Protein AF-A0A7H4PEK7-F1 (afdb_monomer)

Solvent-accessible surface area (backbone atoms only — not comparable to full-atom values): 7539 Å² total; per-residue (Å²): 140,89,70,62,79,97,56,55,98,69,51,55,69,56,51,53,52,53,52,51,50,52,52,38,33,75,71,66,41,65,56,53,75,47,80,32,45,66,90,44,42,64,65,44,40,76,73,61,31,43,80,77,48,74,58,82,64,94,60,101,54,96,68,58,33,29,38,30,40,26,78,40,73,42,69,65,64,62,73,70,41,68,66,53,60,53,50,51,53,51,51,46,61,75,72,38,95,58,48,82,78,65,47,84,83,58,53,72,66,57,59,57,55,62,58,55,63,74,72,65,82,123

Structure (mmCIF, N/CA/C/O backbone):
data_AF-A0A7H4PEK7-F1
#
_entry.id   AF-A0A7H4PEK7-F1
#
loop_
_atom_site.group_PDB
_atom_site.id
_atom_site.type_symbol
_atom_site.label_atom_id
_atom_site.label_alt_id
_atom_site.label_comp_id
_atom_site.label_asym_id
_atom_site.label_entity_id
_atom_site.label_seq_id
_atom_site.pdbx_PDB_ins_code
_atom_site.Cartn_x
_atom_site.Cartn_y
_atom_site.Cartn_z
_atom_site.occupancy
_atom_site.B_iso_or_equiv
_atom_site.auth_seq_id
_atom_site.auth_comp_id
_atom_site.auth_asym_id
_atom_site.auth_atom_id
_atom_site.pdbx_PDB_model_num
ATOM 1 N N . MET A 1 1 ? 5.168 -8.526 -3.434 1.00 84.81 1 MET A N 1
ATOM 2 C CA . MET A 1 1 ? 3.919 -9.064 -4.021 1.00 84.81 1 MET A CA 1
ATOM 3 C C . MET A 1 1 ? 4.197 -9.441 -5.466 1.00 84.81 1 MET A C 1
ATOM 5 O O . MET A 1 1 ? 4.965 -8.730 -6.099 1.00 84.81 1 MET A O 1
ATOM 9 N N . ALA A 1 2 ? 3.638 -10.543 -5.965 1.00 89.12 2 ALA A N 1
ATOM 10 C CA . ALA A 1 2 ? 3.872 -11.008 -7.330 1.00 89.12 2 ALA A CA 1
ATOM 11 C C . ALA A 1 2 ? 2.558 -11.497 -7.950 1.00 89.12 2 ALA A C 1
ATOM 13 O O . ALA A 1 2 ? 1.792 -12.197 -7.294 1.00 89.12 2 ALA A O 1
ATOM 14 N N . VAL A 1 3 ? 2.321 -11.127 -9.208 1.00 91.62 3 VAL A N 1
ATOM 15 C CA . VAL A 1 3 ? 1.201 -11.595 -10.031 1.00 91.62 3 VAL A CA 1
ATOM 16 C C . VAL A 1 3 ? 1.797 -12.162 -11.312 1.00 91.62 3 VAL A C 1
ATOM 18 O O . VAL A 1 3 ? 2.672 -11.533 -11.914 1.00 91.62 3 VAL A O 1
ATOM 21 N N . HIS A 1 4 ? 1.353 -13.354 -11.710 1.00 93.88 4 HIS A N 1
ATOM 22 C CA . HIS A 1 4 ? 1.866 -14.017 -12.905 1.00 93.88 4 HIS A CA 1
ATOM 23 C C . HIS A 1 4 ? 1.652 -13.132 -14.153 1.00 93.88 4 HIS A C 1
ATOM 25 O O . HIS A 1 4 ? 0.550 -12.599 -14.308 1.00 93.88 4 HIS A O 1
ATOM 31 N N . PRO A 1 5 ? 2.646 -12.982 -15.057 1.00 93.25 5 PRO A N 1
ATOM 32 C CA . PRO A 1 5 ? 2.574 -12.036 -16.177 1.00 93.25 5 PRO A CA 1
ATOM 33 C C . PRO A 1 5 ? 1.311 -12.151 -17.042 1.00 93.25 5 PRO A C 1
ATOM 35 O O . PRO A 1 5 ? 0.717 -11.142 -17.401 1.00 93.25 5 PRO A O 1
ATOM 38 N N . SER A 1 6 ? 0.824 -13.370 -17.306 1.00 95.94 6 SER A N 1
ATOM 39 C CA . SER A 1 6 ? -0.386 -13.595 -18.127 1.00 95.94 6 SER A CA 1
ATOM 40 C C . SER A 1 6 ? -1.706 -13.098 -17.505 1.00 95.94 6 SER A C 1
ATOM 42 O O . SER A 1 6 ? -2.761 -13.124 -18.151 1.00 95.94 6 SER A O 1
ATOM 44 N N . VAL A 1 7 ? -1.682 -12.681 -16.238 1.00 92.31 7 VAL A N 1
ATOM 45 C CA . VAL A 1 7 ? -2.857 -12.213 -15.487 1.00 92.31 7 VAL A CA 1
ATOM 46 C C . VAL A 1 7 ? -2.615 -10.880 -14.768 1.00 92.31 7 VAL A C 1
ATOM 48 O O . VAL A 1 7 ? -3.383 -10.513 -13.878 1.00 92.31 7 VAL A O 1
ATOM 51 N N . GLN A 1 8 ? -1.576 -10.138 -15.158 1.00 92.38 8 GLN A N 1
ATOM 52 C CA . GLN A 1 8 ? -1.378 -8.751 -14.730 1.00 92.38 8 GLN A CA 1
ATOM 53 C C . GLN A 1 8 ? -2.463 -7.832 -15.312 1.00 92.38 8 GLN A C 1
ATOM 55 O O . GLN A 1 8 ? -3.198 -8.223 -16.217 1.00 92.38 8 GLN A O 1
ATOM 60 N N . ASP A 1 9 ? -2.636 -6.655 -14.707 1.00 91.06 9 ASP A N 1
ATOM 61 C CA . ASP A 1 9 ? -3.644 -5.641 -15.073 1.00 91.06 9 ASP A CA 1
ATOM 62 C C . ASP A 1 9 ? -5.113 -6.096 -15.029 1.00 91.06 9 ASP A C 1
ATOM 64 O O . ASP A 1 9 ? -6.023 -5.361 -15.401 1.00 91.06 9 ASP A O 1
ATOM 68 N N . LYS A 1 10 ? -5.378 -7.279 -14.464 1.00 94.19 10 LYS A N 1
ATOM 69 C CA . LYS A 1 10 ? -6.729 -7.809 -14.201 1.00 94.19 10 LYS A CA 1
ATOM 70 C C . LYS A 1 10 ? -7.232 -7.511 -12.783 1.00 94.19 10 LYS A C 1
ATOM 72 O O . LYS A 1 10 ? -8.173 -8.138 -12.312 1.00 94.19 10 LYS A O 1
ATOM 77 N N . GLY A 1 11 ? -6.564 -6.609 -12.062 1.00 93.75 11 GLY A N 1
ATOM 78 C CA . GLY A 1 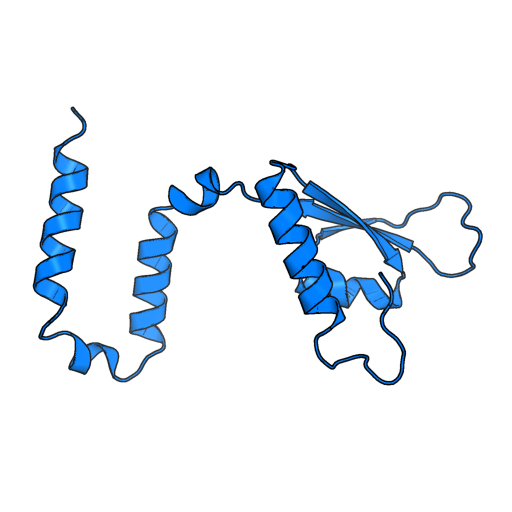11 ? -6.937 -6.207 -10.700 1.00 93.75 11 GLY A CA 1
ATOM 79 C C . GLY A 1 11 ? -6.525 -7.170 -9.578 1.00 93.75 11 GLY A C 1
ATOM 80 O O . GLY A 1 11 ? -6.751 -6.860 -8.412 1.00 93.75 11 GLY A O 1
ATOM 81 N N . LEU A 1 12 ? -5.868 -8.298 -9.879 1.00 95.31 12 LEU A N 1
ATOM 82 C CA . LEU A 1 12 ? -5.457 -9.282 -8.863 1.00 95.31 12 LEU A CA 1
ATOM 83 C C . LEU A 1 12 ? -4.513 -8.693 -7.804 1.00 95.31 12 LEU A C 1
ATOM 85 O O . LEU A 1 12 ? -4.689 -8.946 -6.616 1.00 95.31 12 LEU A O 1
ATOM 89 N N . GLY A 1 13 ? -3.546 -7.867 -8.217 1.00 94.94 13 GLY A N 1
ATOM 90 C CA . GLY A 1 13 ? -2.640 -7.192 -7.282 1.00 94.94 13 GLY A CA 1
ATOM 91 C C . GLY A 1 13 ? -3.380 -6.228 -6.351 1.00 94.94 13 GLY A C 1
ATOM 92 O O . GLY A 1 13 ? -3.103 -6.189 -5.154 1.00 94.94 13 GLY A O 1
ATOM 93 N N . THR A 1 14 ? -4.359 -5.493 -6.884 1.00 96.31 14 THR A N 1
ATOM 94 C CA . THR A 1 14 ? -5.228 -4.606 -6.101 1.00 96.31 14 THR A CA 1
ATOM 95 C C . THR A 1 14 ? -6.046 -5.399 -5.092 1.00 96.31 14 THR A C 1
ATOM 97 O O . THR A 1 14 ? -6.047 -5.053 -3.913 1.00 96.31 14 THR A O 1
ATOM 100 N N . LEU A 1 15 ? -6.679 -6.494 -5.527 1.00 96.00 15 LEU A N 1
ATOM 101 C CA . LEU A 1 15 ? -7.453 -7.367 -4.650 1.00 96.00 15 LEU A CA 1
ATOM 102 C C . LEU A 1 15 ? -6.588 -7.891 -3.500 1.00 96.00 15 LEU A C 1
ATOM 104 O O . LEU A 1 15 ? -6.965 -7.742 -2.344 1.00 96.00 15 LEU A O 1
ATOM 108 N N . MET A 1 16 ? -5.398 -8.419 -3.800 1.00 95.62 16 MET A N 1
ATOM 109 C CA . MET A 1 16 ? -4.465 -8.901 -2.778 1.00 95.62 16 MET A CA 1
ATOM 110 C C . MET A 1 16 ? -4.094 -7.808 -1.770 1.00 95.62 16 MET A C 1
ATOM 112 O O . MET A 1 16 ? -4.158 -8.041 -0.564 1.00 95.62 16 MET A O 1
ATOM 116 N N . ALA A 1 17 ? -3.726 -6.616 -2.243 1.00 95.25 17 ALA A N 1
ATOM 117 C CA . ALA A 1 17 ? -3.349 -5.513 -1.366 1.00 95.25 17 ALA A CA 1
ATOM 118 C C . ALA A 1 17 ? -4.517 -5.053 -0.477 1.00 95.25 17 ALA A C 1
ATOM 120 O O . ALA A 1 17 ? -4.323 -4.850 0.719 1.00 95.25 17 ALA A O 1
ATOM 121 N N . MET A 1 18 ? -5.731 -4.958 -1.029 1.00 95.12 18 MET A N 1
ATOM 122 C CA . MET A 1 18 ? -6.941 -4.615 -0.273 1.00 95.12 18 MET A CA 1
ATOM 123 C C . MET A 1 18 ? -7.297 -5.684 0.765 1.00 95.12 18 MET A C 1
ATOM 125 O O . MET A 1 18 ? -7.683 -5.354 1.886 1.00 95.12 18 MET A O 1
ATOM 129 N N . THR A 1 19 ? -7.154 -6.967 0.423 1.00 94.62 19 THR A N 1
ATOM 130 C CA . THR A 1 19 ? -7.391 -8.067 1.365 1.00 94.62 19 THR A CA 1
ATOM 131 C C . THR A 1 19 ? -6.396 -8.018 2.520 1.00 94.62 19 THR A C 1
ATOM 133 O O . THR A 1 19 ? -6.811 -8.080 3.675 1.00 94.62 19 THR A O 1
ATOM 136 N N . LEU A 1 20 ? -5.104 -7.839 2.233 1.00 95.12 20 LEU A N 1
ATOM 137 C CA . LEU A 1 20 ? -4.074 -7.710 3.268 1.00 95.12 20 LEU A CA 1
ATOM 138 C C . LEU A 1 20 ? -4.304 -6.482 4.152 1.00 95.12 20 LEU A C 1
ATOM 140 O O . LEU A 1 20 ? -4.146 -6.559 5.365 1.00 95.12 20 LEU A O 1
ATOM 144 N N . GLU A 1 21 ? -4.734 -5.365 3.569 1.00 94.88 21 GLU A N 1
ATOM 145 C CA . GLU A 1 21 ? -5.105 -4.170 4.325 1.00 94.88 21 GLU A CA 1
ATOM 146 C C . GLU A 1 21 ? -6.298 -4.418 5.260 1.00 94.88 21 GLU A C 1
ATOM 148 O O . GLU A 1 21 ? -6.312 -3.939 6.393 1.00 94.88 21 GLU A O 1
ATOM 153 N N . SER A 1 22 ? -7.302 -5.173 4.801 1.00 93.00 22 SER A N 1
ATOM 154 C CA . SER A 1 22 ? -8.449 -5.566 5.626 1.00 93.00 22 SER A CA 1
ATOM 155 C C . SER A 1 22 ? -8.020 -6.389 6.838 1.00 93.00 22 SER A C 1
ATOM 157 O O . SER A 1 22 ? -8.447 -6.091 7.953 1.00 93.00 22 SER A O 1
ATOM 159 N N . VAL A 1 23 ? -7.128 -7.363 6.637 1.00 94.62 23 VAL A N 1
ATOM 160 C CA . VAL A 1 23 ? -6.565 -8.170 7.729 1.00 94.62 23 VAL A CA 1
ATOM 161 C C . VAL A 1 23 ? -5.749 -7.296 8.682 1.00 94.62 23 VAL A C 1
ATOM 163 O O . VAL A 1 23 ? -6.009 -7.307 9.879 1.00 94.62 23 VAL A O 1
ATOM 166 N N . ALA A 1 24 ? -4.852 -6.450 8.165 1.00 94.50 24 ALA A N 1
ATOM 167 C CA . ALA A 1 24 ? -4.049 -5.543 8.988 1.00 94.50 24 ALA A CA 1
ATOM 168 C C . ALA A 1 24 ? -4.918 -4.630 9.873 1.00 94.50 24 ALA A C 1
ATOM 170 O O . ALA A 1 24 ? -4.591 -4.378 11.032 1.00 94.50 24 ALA A O 1
ATOM 171 N N . ARG A 1 25 ? -6.060 -4.165 9.350 1.00 93.94 25 ARG A N 1
ATOM 172 C CA . ARG A 1 25 ? -7.034 -3.381 10.119 1.00 93.94 25 ARG A CA 1
ATOM 173 C C . ARG A 1 25 ? -7.687 -4.190 11.235 1.00 93.94 25 ARG A C 1
ATOM 175 O O . ARG A 1 25 ? -7.839 -3.666 12.333 1.00 93.94 25 ARG A O 1
ATOM 182 N N . GLN A 1 26 ? -8.072 -5.437 10.965 1.00 90.69 26 GLN A N 1
ATOM 183 C CA . GLN A 1 26 ? -8.658 -6.332 11.972 1.00 90.69 26 GLN A CA 1
ATOM 184 C C . GLN A 1 26 ? -7.658 -6.662 13.085 1.00 90.69 26 GLN A C 1
ATOM 186 O O . GLN A 1 26 ? -8.041 -6.752 14.246 1.00 90.69 26 GLN A O 1
ATOM 191 N N . GLU A 1 27 ? -6.375 -6.764 12.744 1.00 93.06 27 GLU A N 1
ATOM 192 C CA . GLU A 1 27 ? -5.284 -6.980 13.697 1.00 93.06 27 GLU A CA 1
ATOM 193 C C . GLU A 1 27 ? -4.858 -5.703 14.449 1.00 93.06 27 GLU A C 1
ATOM 195 O O . GLU A 1 27 ? -3.954 -5.745 15.282 1.00 93.06 27 GLU A O 1
ATOM 200 N N . GLY A 1 28 ? -5.484 -4.551 14.180 1.00 91.88 28 GLY A N 1
ATOM 201 C CA . GLY A 1 28 ? -5.160 -3.288 14.853 1.00 91.88 28 GLY A CA 1
ATOM 202 C C . GLY A 1 28 ? -3.783 -2.721 14.486 1.00 91.88 28 GLY A C 1
ATOM 203 O O . GLY A 1 28 ? -3.201 -1.935 15.240 1.00 91.88 28 GLY A O 1
ATOM 204 N N . VAL A 1 29 ? -3.235 -3.110 13.333 1.00 95.19 29 VAL A N 1
ATOM 205 C CA . VAL A 1 29 ? -1.953 -2.605 12.834 1.00 95.19 29 VAL A CA 1
ATOM 206 C C . VAL A 1 29 ? -2.081 -1.122 12.489 1.00 95.19 29 VAL A C 1
ATOM 208 O O . VAL A 1 29 ? -3.040 -0.699 11.855 1.00 95.19 29 VAL A O 1
ATOM 211 N N . LYS A 1 30 ? -1.079 -0.314 12.856 1.00 94.69 30 LYS A N 1
ATOM 212 C CA . LYS A 1 30 ? -1.090 1.146 12.622 1.00 94.69 30 LYS A CA 1
ATOM 213 C C . LYS A 1 30 ? -0.702 1.548 11.195 1.00 94.69 30 LYS A C 1
ATOM 215 O O . LYS A 1 30 ? -1.087 2.611 10.712 1.00 94.69 30 LYS A O 1
ATOM 220 N N . ARG A 1 31 ? 0.133 0.743 10.535 1.00 96.12 31 ARG A N 1
ATOM 221 C CA . ARG A 1 31 ? 0.632 0.994 9.176 1.00 96.12 31 ARG A CA 1
ATOM 222 C C . ARG A 1 31 ? 1.117 -0.284 8.511 1.00 96.12 31 ARG A C 1
ATOM 224 O O . ARG A 1 31 ? 1.685 -1.143 9.178 1.00 96.12 31 ARG A O 1
ATOM 231 N N . VAL A 1 32 ? 0.981 -0.342 7.194 1.00 96.69 32 VAL A N 1
ATOM 232 C CA . VAL A 1 32 ? 1.619 -1.350 6.346 1.00 96.69 32 VAL A CA 1
ATOM 233 C C . VAL A 1 32 ? 2.823 -0.713 5.667 1.00 96.69 32 VAL A C 1
ATOM 235 O O . VAL A 1 32 ? 2.752 0.425 5.197 1.00 96.69 32 VAL A O 1
ATOM 238 N N . THR A 1 33 ? 3.934 -1.440 5.618 1.00 96.25 33 THR A N 1
ATOM 239 C CA . THR A 1 33 ? 5.140 -1.033 4.896 1.00 96.25 33 THR A CA 1
ATOM 240 C C . THR A 1 33 ? 5.463 -2.059 3.819 1.00 96.25 33 THR A C 1
ATOM 242 O O . THR A 1 33 ? 5.207 -3.253 3.981 1.00 96.25 33 THR A O 1
ATOM 245 N N . CYS A 1 34 ? 6.018 -1.611 2.698 1.00 94.50 34 CYS A N 1
ATOM 246 C CA . CYS A 1 34 ? 6.593 -2.513 1.711 1.00 94.50 34 CYS A CA 1
ATOM 247 C C . CYS A 1 34 ? 7.835 -1.909 1.055 1.00 94.50 34 CYS A C 1
ATOM 249 O O . CYS A 1 34 ? 8.007 -0.694 0.995 1.00 94.50 34 CYS A O 1
ATOM 251 N N . SER A 1 35 ? 8.706 -2.794 0.576 1.00 94.38 35 SER A N 1
ATOM 252 C CA . SER A 1 35 ? 9.782 -2.458 -0.350 1.00 94.38 35 SER A CA 1
ATOM 253 C C . SER A 1 35 ? 9.251 -2.683 -1.764 1.00 94.38 35 SER A C 1
ATOM 255 O O . SER A 1 35 ? 9.002 -3.824 -2.166 1.00 94.38 35 SER A O 1
ATOM 257 N N . ALA A 1 36 ? 8.983 -1.598 -2.485 1.00 94.44 36 ALA A N 1
ATOM 258 C CA . ALA A 1 36 ? 8.475 -1.644 -3.849 1.00 94.44 36 ALA A CA 1
ATOM 259 C C . ALA A 1 36 ? 9.629 -1.489 -4.837 1.00 94.44 36 ALA A C 1
ATOM 261 O O . ALA A 1 36 ? 10.466 -0.607 -4.670 1.00 94.44 36 ALA A O 1
ATOM 262 N N . ARG A 1 37 ? 9.657 -2.318 -5.882 1.00 93.75 37 ARG A N 1
ATOM 263 C CA . ARG A 1 37 ? 10.514 -2.074 -7.048 1.00 93.75 37 ARG A CA 1
ATOM 264 C C . ARG A 1 37 ? 10.107 -0.768 -7.720 1.00 93.75 37 ARG A C 1
ATOM 266 O O . ARG A 1 37 ? 8.938 -0.394 -7.650 1.00 93.75 37 ARG A O 1
ATOM 273 N N . GLU A 1 38 ? 11.054 -0.121 -8.389 1.00 93.69 38 GLU A N 1
ATOM 274 C CA . GLU A 1 38 ? 10.829 1.126 -9.129 1.00 93.69 38 GLU A CA 1
ATOM 275 C C . GLU A 1 38 ? 9.593 1.081 -10.046 1.00 93.69 38 GLU A C 1
ATOM 277 O O . GLU A 1 38 ? 8.756 1.980 -9.996 1.00 93.69 38 GLU A O 1
ATOM 282 N N . ASP A 1 39 ? 9.424 -0.004 -10.802 1.00 93.94 39 ASP A N 1
ATOM 283 C CA . ASP A 1 39 ? 8.301 -0.221 -11.725 1.00 93.94 39 ASP A CA 1
ATOM 284 C C . ASP A 1 39 ? 6.941 -0.425 -11.029 1.00 93.94 39 ASP A C 1
ATOM 286 O O . ASP A 1 39 ? 5.888 -0.238 -11.635 1.00 93.94 39 ASP A O 1
ATOM 290 N N . ALA A 1 40 ? 6.939 -0.768 -9.740 1.00 94.75 40 ALA A N 1
ATOM 291 C CA . ALA A 1 40 ? 5.738 -0.997 -8.945 1.00 94.75 40 ALA A CA 1
ATOM 292 C C . ALA A 1 40 ? 5.356 0.200 -8.056 1.00 94.75 40 ALA A C 1
ATOM 294 O O . ALA A 1 40 ? 4.301 0.166 -7.415 1.00 94.75 40 ALA A O 1
ATOM 295 N N . VAL A 1 41 ? 6.177 1.257 -7.990 1.00 96.31 41 VAL A N 1
ATOM 296 C CA . VAL A 1 41 ? 5.921 2.425 -7.127 1.00 96.31 41 VAL A CA 1
ATOM 297 C C . VAL A 1 41 ? 4.574 3.067 -7.453 1.00 96.31 41 VAL A C 1
ATOM 299 O O . VAL A 1 41 ? 3.781 3.313 -6.545 1.00 96.31 41 VAL A O 1
ATOM 302 N N . GLU A 1 42 ? 4.277 3.285 -8.737 1.00 96.56 42 GLU A N 1
ATOM 303 C CA . GLU A 1 42 ? 3.019 3.909 -9.163 1.00 96.56 42 GLU A CA 1
ATOM 304 C C . GLU A 1 42 ? 1.798 3.055 -8.788 1.00 96.56 42 GLU A C 1
ATOM 306 O O . GLU A 1 42 ? 0.775 3.579 -8.343 1.00 96.56 42 GLU A O 1
ATOM 311 N N . PHE A 1 43 ? 1.915 1.729 -8.900 1.00 96.25 43 PHE A N 1
ATOM 312 C CA . PHE A 1 43 ? 0.866 0.802 -8.484 1.00 96.25 43 PHE A CA 1
ATOM 313 C C . PHE A 1 43 ? 0.536 0.964 -6.990 1.00 96.25 43 PHE A C 1
ATOM 315 O O . PHE A 1 43 ? -0.630 1.122 -6.631 1.00 96.25 43 PHE A O 1
ATOM 322 N N . PHE A 1 44 ? 1.544 0.988 -6.110 1.00 97.06 44 PHE A N 1
ATOM 323 C CA . PHE A 1 44 ? 1.313 1.171 -4.672 1.00 97.06 44 PHE A CA 1
ATOM 324 C C . PHE A 1 44 ? 0.850 2.593 -4.327 1.00 97.06 44 PHE A C 1
ATOM 326 O O . PHE A 1 44 ? 0.019 2.759 -3.431 1.00 97.06 44 PHE A O 1
ATOM 333 N N . ALA A 1 45 ? 1.315 3.610 -5.056 1.00 97.31 45 ALA A N 1
ATOM 334 C CA . ALA A 1 45 ? 0.853 4.986 -4.885 1.00 97.31 45 ALA A CA 1
ATOM 335 C C . ALA A 1 45 ? -0.658 5.118 -5.148 1.00 97.31 45 ALA A C 1
ATOM 337 O O . ALA A 1 45 ? -1.369 5.721 -4.345 1.00 97.31 45 ALA A O 1
ATOM 338 N N . LYS A 1 46 ? -1.181 4.465 -6.199 1.00 96.31 46 LYS A N 1
ATOM 339 C CA . LYS A 1 46 ? -2.630 4.405 -6.490 1.00 96.31 46 LYS A CA 1
ATOM 340 C C . LYS A 1 46 ? -3.444 3.752 -5.369 1.00 96.31 46 LYS A C 1
ATOM 342 O O . LYS A 1 46 ? -4.618 4.062 -5.203 1.00 96.31 46 LYS A O 1
ATOM 347 N N . LEU A 1 47 ? -2.823 2.878 -4.578 1.00 95.81 47 LEU A N 1
ATOM 348 C CA . LEU A 1 47 ? -3.439 2.251 -3.408 1.00 95.81 47 LEU A CA 1
ATOM 349 C C . LEU A 1 47 ? -3.306 3.089 -2.127 1.00 95.81 47 LEU A C 1
ATOM 351 O O . LEU A 1 47 ? -3.725 2.634 -1.064 1.00 95.81 47 LEU A O 1
ATOM 355 N N . GLY A 1 48 ? -2.744 4.298 -2.197 1.00 96.19 48 GLY A N 1
ATOM 356 C CA . GLY A 1 48 ? -2.600 5.206 -1.058 1.00 96.19 48 GLY A CA 1
ATOM 357 C C . GLY A 1 48 ? -1.345 4.976 -0.214 1.00 96.19 48 GLY A C 1
ATOM 358 O O . GLY A 1 48 ? -1.296 5.424 0.930 1.00 96.19 48 GLY A O 1
ATOM 359 N N . PHE A 1 49 ? -0.339 4.271 -0.738 1.00 97.62 49 PHE A N 1
ATOM 360 C CA . PHE A 1 49 ? 0.982 4.236 -0.113 1.00 97.62 49 PHE A CA 1
ATOM 361 C C . PHE A 1 49 ? 1.773 5.505 -0.443 1.00 97.62 49 PHE A C 1
ATOM 363 O O . PHE A 1 49 ? 1.737 6.008 -1.563 1.00 97.62 49 PHE A O 1
ATOM 370 N N . VAL A 1 50 ? 2.552 5.976 0.527 1.00 97.94 50 VAL A N 1
ATOM 371 C CA . VAL A 1 50 ? 3.438 7.136 0.407 1.00 97.94 50 VAL A CA 1
ATOM 372 C C . VAL A 1 50 ? 4.885 6.666 0.315 1.00 97.94 50 VAL A C 1
ATOM 374 O O . VAL A 1 50 ? 5.342 5.895 1.163 1.00 97.94 50 VAL A O 1
ATOM 377 N N . ASN A 1 51 ? 5.608 7.156 -0.692 1.00 97.56 51 ASN A N 1
ATOM 378 C CA . ASN A 1 51 ? 7.033 6.893 -0.880 1.00 97.56 51 ASN A CA 1
ATOM 379 C C . ASN A 1 51 ? 7.870 7.653 0.165 1.00 97.56 51 ASN A C 1
ATOM 381 O O . ASN A 1 51 ? 7.731 8.865 0.304 1.00 97.56 51 ASN A O 1
ATOM 385 N N . GLN A 1 52 ? 8.722 6.936 0.899 1.00 97.62 52 GLN A N 1
ATOM 386 C CA . GLN A 1 52 ? 9.627 7.461 1.932 1.00 97.62 52 GLN A CA 1
ATOM 387 C C . GLN A 1 52 ? 11.085 7.569 1.459 1.00 97.62 52 GLN A C 1
ATOM 389 O O . GLN A 1 52 ? 11.956 7.942 2.240 1.00 97.62 52 GLN A O 1
ATOM 394 N N . GLY A 1 53 ? 11.358 7.237 0.197 1.00 95.38 53 GLY A N 1
ATOM 395 C CA . GLY A 1 53 ? 12.684 7.286 -0.405 1.00 95.38 53 GLY A CA 1
ATOM 396 C C . GLY A 1 53 ? 13.218 5.921 -0.831 1.00 95.38 53 GLY A C 1
ATOM 397 O O . GLY A 1 53 ? 12.635 4.865 -0.564 1.00 95.38 53 GLY A O 1
ATOM 398 N N . GLU A 1 54 ? 14.343 5.975 -1.539 1.00 94.38 54 GLU A N 1
ATOM 399 C CA . GLU A 1 54 ? 15.061 4.804 -2.032 1.00 94.38 54 GLU A CA 1
ATOM 400 C C . GLU A 1 54 ? 15.715 4.036 -0.873 1.00 94.38 54 GLU A C 1
ATOM 402 O O . GLU A 1 54 ? 16.317 4.616 0.032 1.00 94.38 54 GLU A O 1
ATOM 407 N N . ILE A 1 55 ? 15.599 2.712 -0.907 1.00 91.62 55 ILE A N 1
ATOM 408 C CA . ILE A 1 55 ? 16.277 1.804 0.012 1.00 91.62 55 ILE A CA 1
ATOM 409 C C . ILE A 1 55 ? 17.686 1.585 -0.535 1.00 91.62 55 ILE A C 1
ATOM 411 O O . ILE A 1 55 ? 17.881 0.873 -1.515 1.00 91.62 55 ILE A O 1
ATOM 415 N N . THR A 1 56 ? 18.671 2.193 0.119 1.00 83.06 56 THR A N 1
ATOM 416 C CA . THR A 1 56 ? 20.078 2.183 -0.316 1.00 83.06 56 THR A CA 1
ATOM 417 C C . THR A 1 56 ? 20.894 1.026 0.258 1.00 83.06 56 THR A C 1
ATOM 419 O O . THR A 1 56 ? 22.091 0.917 -0.009 1.00 83.06 56 THR A O 1
ATOM 422 N N . THR A 1 57 ? 20.278 0.146 1.055 1.00 78.88 57 THR A N 1
ATOM 423 C CA . THR A 1 57 ? 20.980 -1.022 1.590 1.00 78.88 57 THR A CA 1
ATOM 424 C C . THR A 1 57 ? 21.372 -1.969 0.457 1.00 78.88 57 THR A C 1
ATOM 426 O O . THR A 1 57 ? 20.586 -2.125 -0.484 1.00 78.88 57 THR A O 1
ATOM 429 N N . PRO A 1 58 ? 22.533 -2.647 0.554 1.00 70.75 58 PRO A N 1
ATOM 430 C CA . PRO A 1 58 ? 22.985 -3.589 -0.460 1.00 70.75 58 PRO A CA 1
ATOM 431 C C . PRO A 1 58 ? 21.887 -4.610 -0.748 1.00 70.75 58 PRO A C 1
ATOM 433 O O . PRO A 1 58 ? 21.542 -5.435 0.098 1.00 70.75 58 PRO A O 1
ATOM 436 N N . THR A 1 59 ? 21.294 -4.506 -1.930 1.00 65.06 59 THR A N 1
ATOM 437 C CA . THR A 1 59 ? 20.208 -5.382 -2.351 1.00 65.06 59 THR A CA 1
ATOM 438 C C . THR A 1 59 ? 20.798 -6.439 -3.272 1.00 65.06 59 THR A C 1
ATOM 440 O O . THR A 1 59 ? 21.668 -6.158 -4.089 1.00 65.06 59 THR A O 1
ATOM 443 N N . THR A 1 60 ? 20.318 -7.673 -3.166 1.00 71.94 60 THR A N 1
ATOM 444 C CA . THR A 1 60 ? 20.767 -8.803 -3.997 1.00 71.94 60 THR A CA 1
ATOM 445 C C . THR A 1 60 ? 20.330 -8.701 -5.462 1.00 71.94 60 THR A C 1
ATOM 447 O O . THR A 1 60 ? 20.631 -9.584 -6.260 1.00 71.94 60 THR A O 1
ATOM 450 N N . THR A 1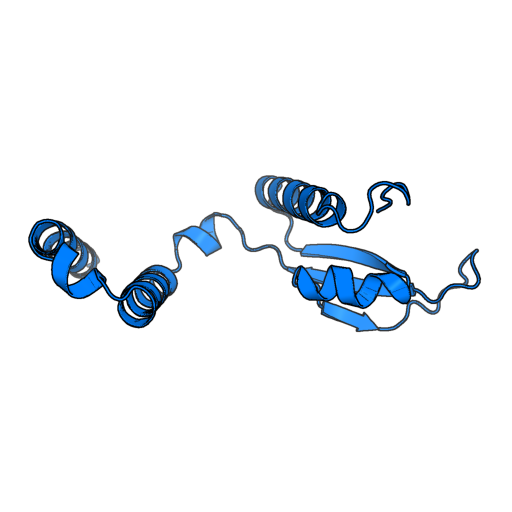 61 ? 19.609 -7.639 -5.831 1.00 69.56 61 THR A N 1
ATOM 451 C CA . THR A 1 61 ? 19.078 -7.411 -7.176 1.00 69.56 61 THR A CA 1
ATOM 452 C C . THR A 1 61 ? 19.447 -6.006 -7.656 1.00 69.56 61 THR A C 1
ATOM 454 O O . THR A 1 61 ? 19.474 -5.087 -6.840 1.00 69.56 61 THR A O 1
ATOM 457 N N . PRO A 1 62 ? 19.694 -5.814 -8.965 1.00 80.38 62 PRO A N 1
ATOM 458 C CA . PRO A 1 62 ? 20.085 -4.521 -9.536 1.00 80.38 62 PRO A CA 1
ATOM 459 C C . PRO A 1 62 ? 18.919 -3.525 -9.652 1.00 80.38 62 PRO A C 1
ATOM 461 O O . PRO A 1 62 ? 19.099 -2.413 -10.137 1.00 80.38 62 PRO A O 1
ATOM 464 N N . ILE A 1 63 ? 17.710 -3.927 -9.254 1.00 87.31 63 ILE A N 1
ATOM 465 C CA . ILE A 1 63 ? 16.507 -3.103 -9.355 1.00 87.31 63 ILE A CA 1
ATOM 466 C C . ILE A 1 63 ? 16.442 -2.195 -8.128 1.00 87.31 63 ILE A C 1
ATOM 468 O O . ILE A 1 63 ? 16.566 -2.667 -6.995 1.00 87.31 63 ILE A O 1
ATOM 472 N N . ARG A 1 64 ? 16.202 -0.900 -8.349 1.00 91.38 64 ARG A N 1
ATOM 473 C CA . ARG A 1 64 ? 16.005 0.065 -7.264 1.00 91.38 64 ARG A CA 1
ATOM 474 C C . ARG A 1 64 ? 14.726 -0.241 -6.500 1.00 91.38 64 ARG A C 1
ATOM 476 O O . ARG A 1 64 ? 13.699 -0.580 -7.094 1.00 91.38 64 ARG A O 1
ATOM 483 N N . HIS A 1 65 ? 14.798 -0.110 -5.182 1.00 94.12 65 HIS A N 1
ATOM 484 C CA . HIS A 1 65 ? 13.670 -0.341 -4.292 1.00 94.12 65 HIS A CA 1
ATOM 485 C C . HIS A 1 65 ? 13.350 0.920 -3.495 1.00 94.12 65 HIS A C 1
ATOM 487 O O . HIS A 1 65 ? 14.248 1.651 -3.097 1.00 94.12 65 HIS A O 1
ATOM 493 N N . PHE A 1 66 ? 12.073 1.144 -3.217 1.00 95.88 66 PHE A N 1
ATOM 494 C CA . PHE A 1 66 ? 11.569 2.288 -2.468 1.00 95.88 66 PHE A CA 1
ATOM 495 C C . PHE A 1 66 ? 10.772 1.811 -1.261 1.00 95.88 66 PHE A C 1
ATOM 497 O O . PHE A 1 66 ? 9.980 0.868 -1.361 1.00 95.88 66 PHE A O 1
ATOM 504 N N . LEU A 1 67 ? 10.970 2.465 -0.117 1.00 96.75 67 LEU A N 1
ATOM 505 C CA . LEU A 1 67 ? 10.161 2.218 1.068 1.00 96.75 67 LEU A CA 1
ATOM 506 C C . LEU A 1 67 ? 8.816 2.924 0.899 1.00 96.75 67 LEU A C 1
ATOM 508 O O . LEU A 1 67 ? 8.745 4.147 0.834 1.00 96.75 67 LEU A O 1
ATOM 512 N N . MET A 1 68 ? 7.741 2.150 0.868 1.00 97.69 68 MET A N 1
ATOM 513 C CA . MET A 1 68 ? 6.378 2.646 0.728 1.00 97.69 68 MET A CA 1
ATOM 514 C C . MET A 1 68 ? 5.616 2.379 2.027 1.00 97.69 68 MET A C 1
ATOM 516 O O . MET A 1 68 ? 5.657 1.265 2.554 1.00 97.69 68 MET A O 1
ATOM 520 N N . ILE A 1 69 ? 4.910 3.381 2.555 1.00 97.94 69 ILE A N 1
ATOM 521 C CA . ILE A 1 69 ? 4.150 3.273 3.810 1.00 97.94 69 ILE A CA 1
ATOM 522 C C . ILE A 1 69 ? 2.704 3.705 3.592 1.00 97.94 69 ILE A C 1
ATOM 524 O O . ILE A 1 69 ? 2.457 4.783 3.058 1.00 97.94 69 ILE A O 1
ATOM 528 N N . LYS A 1 70 ? 1.750 2.904 4.069 1.00 97.25 70 LYS A N 1
ATOM 529 C CA . LYS A 1 70 ? 0.332 3.270 4.138 1.00 97.25 70 LYS A CA 1
ATOM 530 C C . LYS A 1 70 ? -0.159 3.213 5.590 1.00 97.25 70 LYS A C 1
ATOM 532 O O . LYS A 1 70 ? -0.079 2.141 6.196 1.00 97.25 70 LYS A O 1
ATOM 537 N N . PRO A 1 71 ? -0.650 4.323 6.176 1.00 95.56 71 PRO A N 1
ATOM 538 C CA . PRO A 1 71 ? -1.309 4.275 7.476 1.00 95.56 71 PRO A CA 1
ATOM 539 C C . PRO A 1 71 ? -2.627 3.501 7.369 1.00 95.56 71 PRO A C 1
ATOM 541 O O . PRO A 1 71 ? -3.332 3.598 6.364 1.00 95.56 71 PRO A O 1
ATOM 544 N N . ILE A 1 72 ? -2.961 2.744 8.409 1.00 94.81 72 ILE A N 1
ATOM 545 C CA . ILE A 1 72 ? -4.218 2.000 8.486 1.00 94.81 72 ILE A CA 1
ATOM 546 C C . ILE A 1 72 ? -5.122 2.709 9.486 1.00 94.81 72 ILE A C 1
ATOM 548 O O . ILE A 1 72 ? -4.800 2.789 10.669 1.00 94.81 72 ILE A O 1
ATOM 552 N N . ALA A 1 73 ? -6.246 3.234 9.000 1.00 87.69 73 ALA A N 1
ATOM 553 C CA . ALA A 1 73 ? -7.303 3.730 9.873 1.00 87.69 73 ALA A CA 1
ATOM 554 C C . ALA A 1 73 ? -7.961 2.544 10.587 1.00 87.69 73 ALA A C 1
ATOM 556 O O . ALA A 1 73 ? -8.300 1.544 9.936 1.00 87.69 73 ALA A O 1
ATOM 557 N N . SER A 1 74 ? -8.141 2.661 11.903 1.00 82.19 74 SER A N 1
ATOM 558 C CA . SER A 1 74 ? -8.869 1.656 12.673 1.00 82.19 74 SER A CA 1
ATOM 559 C C . SER A 1 74 ? -10.354 1.662 12.301 1.00 82.19 74 SER A C 1
ATOM 561 O O . SER A 1 74 ? -10.861 2.603 11.687 1.00 82.19 74 SER A O 1
ATOM 563 N N . LEU A 1 75 ? -11.071 0.593 12.657 1.00 77.62 75 LEU A N 1
ATOM 564 C CA . LEU A 1 75 ? -12.520 0.560 12.449 1.00 77.62 75 LEU A CA 1
ATOM 565 C C . LEU A 1 75 ? -13.221 1.660 13.261 1.00 77.62 75 LEU A C 1
ATOM 567 O O . LEU A 1 75 ? -14.175 2.260 12.776 1.00 77.62 75 LEU A O 1
ATOM 571 N N . ASP A 1 76 ? -12.705 1.952 14.454 1.00 77.19 76 ASP A N 1
ATOM 572 C CA . ASP A 1 76 ? -13.190 3.028 15.313 1.00 77.19 76 ASP A CA 1
ATOM 573 C C . ASP A 1 76 ? -13.023 4.399 14.642 1.00 77.19 76 ASP A C 1
ATOM 575 O O . ASP A 1 76 ? -13.998 5.139 14.508 1.00 77.19 76 ASP A O 1
ATOM 579 N N . ASP A 1 77 ? -11.832 4.679 14.097 1.00 76.50 77 ASP A N 1
ATOM 580 C CA . ASP A 1 77 ? -11.557 5.919 13.360 1.00 76.50 77 ASP A CA 1
ATOM 581 C C . ASP A 1 77 ? -12.495 6.088 12.162 1.00 76.50 77 ASP A C 1
ATOM 583 O O . ASP A 1 77 ? -12.889 7.202 11.840 1.00 76.50 77 ASP A O 1
ATOM 587 N N . ILE A 1 78 ? -12.847 4.996 11.477 1.00 75.12 78 ILE A N 1
ATOM 588 C CA . ILE A 1 78 ? -13.742 5.031 10.314 1.00 75.12 78 ILE A CA 1
ATOM 589 C C . ILE A 1 78 ? -15.190 5.297 10.745 1.00 75.12 78 ILE A C 1
ATOM 591 O O . ILE A 1 78 ? -15.886 6.083 10.102 1.00 75.12 78 ILE A O 1
ATOM 595 N N . LEU A 1 79 ? -15.655 4.650 11.817 1.00 73.81 79 LEU A N 1
ATOM 596 C CA . LEU A 1 79 ? -17.044 4.745 12.275 1.00 73.81 79 LEU A CA 1
ATOM 597 C C . LEU A 1 79 ? -17.373 6.097 12.922 1.00 73.81 79 LEU A C 1
ATOM 599 O O . LEU A 1 79 ? -18.516 6.543 12.839 1.00 73.81 79 LEU A O 1
ATOM 603 N N . HIS A 1 80 ? -16.391 6.778 13.512 1.00 73.62 80 HIS A N 1
ATOM 604 C CA . HIS A 1 80 ? -16.606 8.041 14.227 1.00 73.62 80 HIS A CA 1
ATOM 605 C C . HIS A 1 80 ? -16.394 9.303 13.368 1.00 73.62 80 HIS A C 1
ATOM 607 O O . HIS A 1 80 ? -16.375 10.422 13.884 1.00 73.62 80 HIS A O 1
ATOM 613 N N . ARG A 1 81 ? -16.284 9.165 12.039 1.00 70.69 81 ARG A N 1
ATOM 614 C CA . ARG A 1 81 ? -16.097 10.290 11.101 1.00 70.69 81 ARG A CA 1
ATOM 615 C C . ARG A 1 81 ? -17.433 10.855 10.620 1.00 70.69 81 ARG A C 1
ATOM 617 O O . ARG A 1 81 ? -17.896 10.572 9.518 1.00 70.69 81 ARG A O 1
ATOM 624 N N . GLY A 1 82 ? -18.071 11.678 11.456 1.00 67.38 82 GLY A N 1
ATOM 625 C CA . GLY A 1 82 ? -19.346 12.337 11.123 1.00 67.38 82 GLY A CA 1
ATOM 626 C C . GLY A 1 82 ? -19.283 13.241 9.879 1.00 67.38 82 GLY A C 1
ATOM 627 O O . GLY A 1 82 ? -20.276 13.401 9.169 1.00 67.38 82 GLY A O 1
ATOM 628 N N . ASP A 1 83 ? -18.102 13.770 9.560 1.00 74.06 83 ASP A N 1
ATOM 629 C CA . ASP A 1 83 ? -17.830 14.546 8.349 1.00 74.06 83 ASP A CA 1
ATOM 630 C C . ASP A 1 83 ? -17.936 13.702 7.069 1.00 74.06 83 ASP A C 1
ATOM 632 O O . ASP A 1 83 ? -18.295 14.232 6.017 1.00 74.06 83 ASP A O 1
ATOM 636 N N . TRP A 1 84 ? -17.695 12.390 7.146 1.00 76.12 84 TRP A N 1
ATOM 637 C CA . TRP A 1 84 ? -17.784 11.489 5.995 1.00 76.12 84 TRP A CA 1
ATOM 638 C C . TRP A 1 84 ? -19.224 11.260 5.554 1.00 76.12 84 TRP A C 1
ATOM 640 O O . TRP A 1 84 ? -19.492 11.238 4.356 1.00 76.12 84 TRP A O 1
ATOM 650 N N . CYS A 1 85 ? -20.168 11.163 6.492 1.00 70.88 85 CYS A N 1
ATOM 651 C CA . CYS A 1 85 ? -21.594 11.109 6.164 1.00 70.88 85 CYS A CA 1
ATOM 652 C C . CYS A 1 85 ? -22.034 12.373 5.413 1.00 70.88 85 CYS A C 1
ATOM 654 O O . CYS A 1 85 ? -22.732 12.276 4.403 1.00 70.88 85 CYS A O 1
ATOM 656 N N . ALA A 1 86 ? -21.574 13.547 5.857 1.00 73.44 86 ALA A N 1
ATOM 657 C CA . ALA A 1 86 ? -21.865 14.816 5.195 1.00 73.44 86 ALA A CA 1
ATOM 658 C C . ALA A 1 86 ? -21.222 14.902 3.799 1.00 73.44 86 ALA A C 1
ATOM 660 O O . ALA A 1 86 ? -21.879 15.308 2.843 1.00 73.44 86 ALA A O 1
ATOM 661 N N . GLN A 1 87 ? -19.967 14.467 3.655 1.00 78.19 87 GLN A N 1
ATOM 662 C CA . GLN A 1 87 ? -19.261 14.446 2.369 1.00 78.19 87 GLN A CA 1
ATOM 663 C C . GLN A 1 87 ? -19.883 13.456 1.380 1.00 78.19 87 GLN A C 1
ATOM 665 O O . GLN A 1 87 ? -20.067 13.797 0.214 1.00 78.19 87 GLN A O 1
ATOM 670 N N . LEU A 1 88 ? -20.258 12.256 1.833 1.00 77.81 88 LEU A N 1
ATOM 671 C CA . LEU A 1 88 ? -20.961 11.272 1.011 1.00 77.81 88 LEU A CA 1
ATOM 672 C C . LEU A 1 88 ? -22.311 11.815 0.556 1.00 77.81 88 LEU A C 1
ATOM 674 O O . LEU A 1 88 ? -22.628 11.730 -0.624 1.00 77.81 88 LEU A O 1
ATOM 678 N N . GLN A 1 89 ? -23.079 12.417 1.463 1.00 75.00 89 GLN A N 1
ATOM 679 C CA . GLN A 1 89 ? -24.358 13.030 1.126 1.00 75.00 89 GLN A CA 1
ATOM 680 C C . GLN A 1 89 ? -24.186 14.166 0.106 1.00 75.00 89 GLN A C 1
ATOM 682 O O . GLN A 1 89 ? -24.932 14.234 -0.870 1.00 75.00 89 GLN A O 1
ATOM 687 N N . GLN A 1 90 ? -23.167 15.010 0.275 1.00 76.38 90 GLN A N 1
ATOM 688 C CA . GLN A 1 90 ? -22.851 16.078 -0.669 1.00 76.38 90 GLN A CA 1
ATOM 689 C C . GLN A 1 90 ? -22.460 15.533 -2.051 1.00 76.38 90 GLN A C 1
ATOM 691 O O . GLN A 1 90 ? -22.990 15.991 -3.063 1.00 76.38 90 GLN A O 1
ATOM 696 N N . ALA A 1 91 ? -21.583 14.527 -2.104 1.00 76.88 91 ALA A N 1
ATOM 697 C CA . ALA A 1 91 ? -21.175 13.882 -3.351 1.00 76.88 91 ALA A CA 1
ATOM 698 C C . ALA A 1 91 ? -22.361 13.198 -4.054 1.00 76.88 91 ALA A C 1
ATOM 700 O O . ALA A 1 91 ? -22.499 13.292 -5.273 1.00 76.88 91 ALA A O 1
ATOM 701 N N . TRP A 1 92 ? -23.254 12.568 -3.285 1.00 72.94 92 TRP A N 1
ATOM 702 C CA . TRP A 1 92 ? -24.496 11.979 -3.788 1.00 72.94 92 TRP A CA 1
ATOM 703 C C . TRP A 1 92 ? -25.408 13.017 -4.451 1.00 72.94 92 TRP A C 1
ATOM 705 O O . TRP A 1 92 ? -25.910 12.765 -5.546 1.00 72.94 92 TRP A O 1
ATOM 715 N N . TYR A 1 93 ? -25.597 14.190 -3.836 1.00 71.00 93 TYR A N 1
A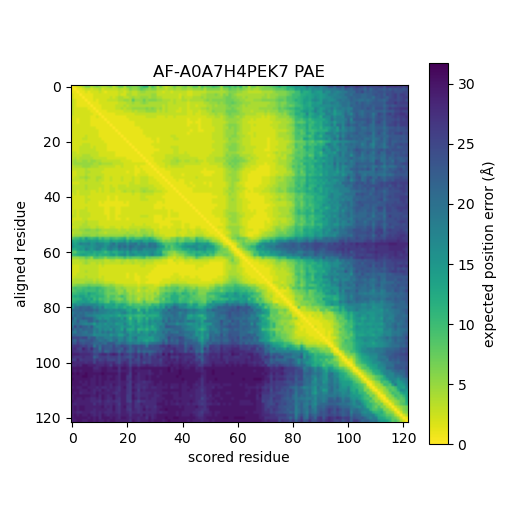TOM 716 C CA . TYR A 1 93 ? -26.404 15.26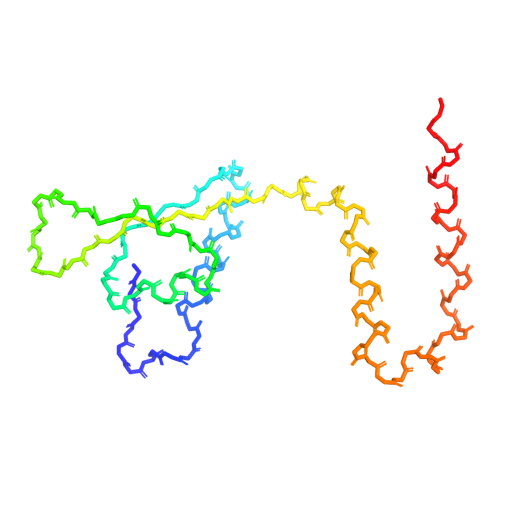4 -4.427 1.00 71.00 93 TYR A CA 1
ATOM 717 C C . TYR A 1 93 ? -25.768 15.871 -5.679 1.00 71.00 93 TYR A C 1
ATOM 719 O O . TYR A 1 93 ? -26.477 16.199 -6.625 1.00 71.00 93 TYR A O 1
ATOM 727 N N . GLN A 1 94 ? -24.442 16.008 -5.705 1.00 72.88 94 GLN A N 1
ATOM 728 C CA . GLN A 1 94 ? -23.736 16.642 -6.820 1.00 72.88 94 GLN A CA 1
ATOM 729 C C . GLN A 1 94 ? -23.608 15.748 -8.058 1.00 72.88 94 GLN A C 1
ATOM 731 O O . GLN A 1 94 ? -23.629 16.260 -9.176 1.00 72.88 94 GLN A O 1
ATOM 736 N N . HIS A 1 95 ? -23.463 14.431 -7.884 1.00 71.19 95 HIS A N 1
ATOM 737 C CA . HIS A 1 95 ? -23.080 13.536 -8.982 1.00 71.19 95 HIS A CA 1
ATOM 738 C C . HIS A 1 95 ? -24.175 12.578 -9.458 1.00 71.19 95 HIS A C 1
ATOM 740 O O . HIS A 1 95 ? -23.978 11.912 -10.473 1.00 71.19 95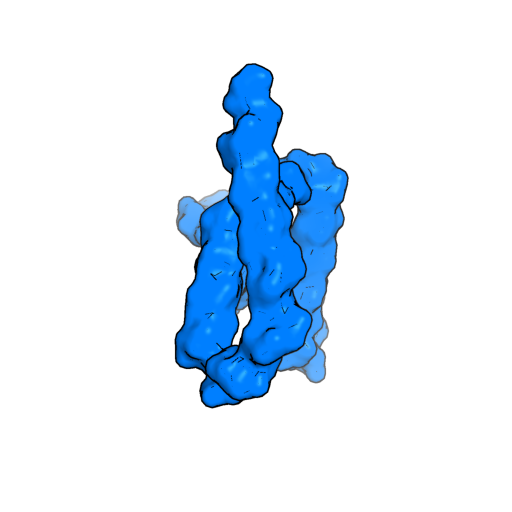 HIS A O 1
ATOM 746 N N . ILE A 1 96 ? -25.327 12.501 -8.781 1.00 65.81 96 ILE A N 1
ATOM 747 C CA . ILE A 1 96 ? -26.439 11.636 -9.200 1.00 65.81 96 ILE A CA 1
ATOM 748 C C . ILE A 1 96 ? -27.604 12.519 -9.682 1.00 65.81 96 ILE A C 1
ATOM 750 O O . ILE A 1 96 ? -28.344 13.057 -8.85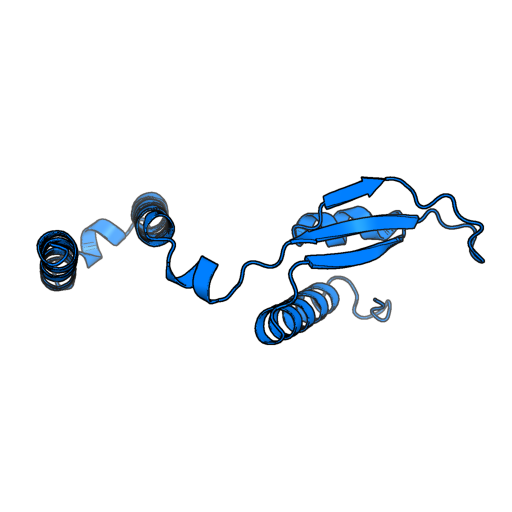3 1.00 65.81 96 ILE A O 1
ATOM 754 N N . PRO A 1 97 ? -27.816 12.651 -11.011 1.00 55.72 97 PRO A N 1
ATOM 755 C CA . PRO A 1 97 ? -28.734 13.632 -11.610 1.00 55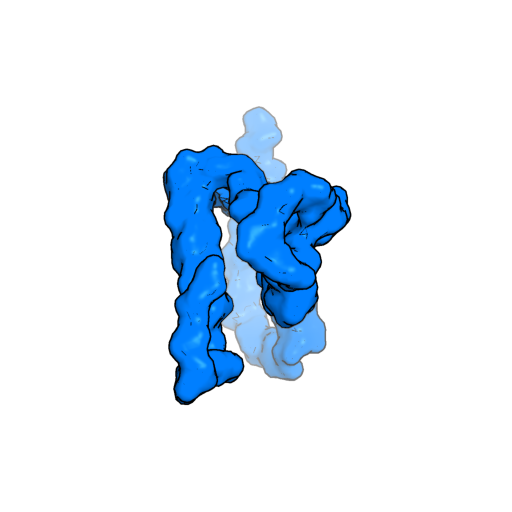.72 97 PRO A CA 1
ATOM 756 C C . PRO A 1 97 ? -30.214 13.474 -11.230 1.00 55.72 97 PRO A C 1
ATOM 758 O O . PRO A 1 97 ? -31.012 14.372 -11.474 1.00 55.72 97 PRO A O 1
ATOM 761 N N . LEU A 1 98 ? -30.604 12.326 -10.663 1.00 55.56 98 LEU A N 1
ATOM 762 C CA . LEU A 1 98 ? -31.983 12.024 -10.264 1.00 55.56 98 LEU A CA 1
ATOM 763 C C . LEU A 1 98 ? -32.225 12.116 -8.744 1.00 55.56 98 LEU A C 1
ATOM 765 O O . LEU A 1 98 ? -33.323 11.794 -8.285 1.00 55.56 98 LEU A O 1
ATOM 769 N N . SER A 1 99 ? -31.224 12.537 -7.960 1.00 55.59 99 SER A N 1
ATOM 770 C CA . SER A 1 99 ? -31.304 12.589 -6.491 1.00 55.59 99 SER A CA 1
ATOM 771 C C . SER A 1 99 ? -32.399 13.541 -5.981 1.00 55.59 99 SER A C 1
ATOM 773 O O . SER A 1 99 ? -33.069 13.220 -4.998 1.00 55.59 99 SER A O 1
ATOM 775 N N . GLU A 1 100 ? -32.681 14.638 -6.697 1.00 53.06 100 GLU A N 1
ATOM 776 C CA . GLU A 1 100 ? -33.805 15.546 -6.403 1.00 53.06 100 GLU A CA 1
ATOM 777 C C . GLU A 1 100 ? -35.177 14.861 -6.511 1.00 53.06 100 GLU A C 1
ATOM 779 O O . GLU A 1 100 ? -36.081 15.151 -5.729 1.00 53.06 100 GLU A O 1
ATOM 784 N N . LYS A 1 101 ? -35.344 13.915 -7.446 1.00 53.78 101 LYS A N 1
ATOM 785 C CA . LYS A 1 101 ? -36.629 13.236 -7.692 1.00 53.78 101 LYS A CA 1
ATOM 786 C C . LYS A 1 101 ? -36.842 11.981 -6.843 1.00 53.78 101 LYS A C 1
ATOM 788 O O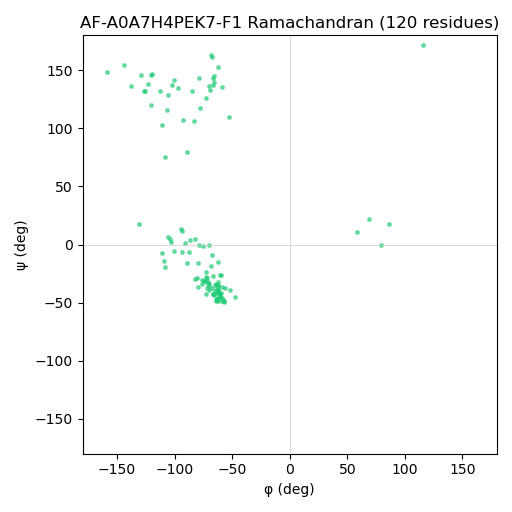 . LYS A 1 101 ? -37.976 11.532 -6.714 1.00 53.78 101 LYS A O 1
ATOM 793 N N . MET A 1 102 ? -35.791 11.434 -6.227 1.00 56.75 102 MET A N 1
ATOM 794 C CA . MET A 1 102 ? -35.895 10.306 -5.285 1.00 56.75 102 MET A CA 1
ATOM 795 C C . MET A 1 102 ? -36.151 10.746 -3.825 1.00 56.75 102 MET A C 1
ATOM 797 O O . MET A 1 102 ? -36.399 9.908 -2.960 1.00 56.75 102 MET A O 1
ATOM 801 N N . GLY A 1 103 ? -36.121 12.053 -3.530 1.00 49.59 103 GLY A N 1
ATOM 802 C CA . GLY A 1 103 ? -36.114 12.612 -2.167 1.00 49.59 103 GLY A CA 1
ATOM 803 C C . GLY A 1 103 ? -37.462 12.755 -1.442 1.00 49.59 103 GLY A C 1
ATOM 804 O O . GLY A 1 103 ? -37.488 13.291 -0.331 1.00 49.59 103 GLY A O 1
ATOM 805 N N . GLY A 1 104 ? -38.574 12.291 -2.020 1.00 47.19 104 GLY A N 1
ATOM 806 C CA . GLY A 1 104 ? -39.910 12.473 -1.433 1.00 47.19 104 GLY A CA 1
ATOM 807 C C . GLY A 1 104 ? -40.243 11.551 -0.251 1.00 47.19 104 GLY A C 1
ATOM 808 O O . GLY A 1 104 ? -40.981 11.956 0.640 1.00 47.19 104 GLY A O 1
ATOM 809 N N . ALA A 1 105 ? -39.693 10.331 -0.202 1.00 46.69 105 ALA A N 1
ATOM 810 C CA . ALA A 1 105 ? -40.131 9.314 0.768 1.00 46.69 105 ALA A CA 1
ATOM 811 C C . ALA A 1 105 ? -39.130 9.020 1.905 1.00 46.69 105 ALA A C 1
ATOM 813 O O . ALA A 1 105 ? -39.525 8.493 2.940 1.00 46.69 105 ALA A O 1
ATOM 814 N N . HIS A 1 106 ? -37.844 9.366 1.755 1.00 43.91 106 HIS A N 1
ATOM 815 C CA . HIS A 1 106 ? -36.800 9.022 2.742 1.00 43.91 106 HIS A CA 1
ATOM 816 C C . HIS A 1 106 ? -36.263 10.223 3.545 1.00 43.91 106 HIS A C 1
ATOM 818 O O . HIS A 1 106 ? -35.625 10.035 4.584 1.00 43.91 106 HIS A O 1
ATOM 824 N N . SER A 1 107 ? -36.531 11.462 3.114 1.00 45.28 107 SER A N 1
ATOM 825 C CA . SER A 1 107 ? -35.958 12.670 3.733 1.00 45.28 107 SER A CA 1
ATOM 826 C C . SER A 1 107 ? -36.550 13.009 5.109 1.00 45.28 107 SER A C 1
ATOM 828 O O . SER A 1 107 ? -35.864 13.611 5.935 1.00 45.28 107 SER A O 1
ATOM 830 N N . ALA A 1 108 ? -37.773 12.564 5.416 1.00 44.84 108 ALA A N 1
ATOM 831 C CA . ALA A 1 108 ? -38.392 12.798 6.723 1.00 44.84 108 ALA A CA 1
ATOM 832 C C . ALA A 1 108 ? -37.779 11.937 7.847 1.00 44.84 108 ALA A C 1
ATOM 834 O O . ALA A 1 108 ? -37.685 12.385 8.989 1.00 44.84 108 ALA A O 1
ATOM 835 N N . VAL A 1 109 ? -37.307 10.725 7.533 1.00 49.22 109 VAL A N 1
ATOM 836 C CA . VAL A 1 109 ? -36.833 9.763 8.547 1.00 49.22 109 VAL A CA 1
ATOM 837 C C . VAL A 1 109 ? -35.408 10.079 9.017 1.00 49.22 109 VAL A C 1
ATOM 839 O O . VAL A 1 109 ? -35.105 9.962 10.205 1.00 49.22 109 VAL A O 1
ATOM 842 N N . TYR A 1 110 ? -34.532 10.540 8.119 1.00 44.91 110 TYR A N 1
ATOM 843 C CA . TYR A 1 110 ? -33.144 10.865 8.475 1.00 44.91 110 TYR A CA 1
ATOM 844 C C . TYR A 1 110 ? -32.986 12.249 9.103 1.00 44.91 110 TYR A C 1
ATOM 846 O O . TYR A 1 110 ? -32.133 12.427 9.972 1.00 44.91 110 TYR A O 1
ATOM 854 N N . ARG A 1 111 ? -33.844 13.212 8.743 1.00 41.12 111 ARG A N 1
ATOM 855 C CA . ARG A 1 111 ? -33.798 14.554 9.332 1.00 41.12 111 ARG A CA 1
ATOM 856 C C . ARG A 1 111 ? -34.126 14.523 10.828 1.00 41.12 111 ARG A C 1
ATOM 858 O O . ARG A 1 111 ? -33.486 15.235 11.586 1.00 41.12 111 ARG A O 1
ATOM 865 N N . ALA A 1 112 ? -35.027 13.645 11.276 1.00 41.78 112 ALA A N 1
ATOM 866 C CA . ALA A 1 112 ? -35.368 13.514 12.696 1.00 41.78 112 ALA A CA 1
ATOM 867 C C . ALA A 1 112 ? -34.240 12.888 13.547 1.00 41.78 112 ALA A C 1
ATOM 869 O O . ALA A 1 112 ? -33.980 13.352 14.654 1.00 41.78 112 ALA A O 1
ATOM 870 N N . LYS A 1 113 ? -33.515 11.875 13.045 1.00 39.81 113 LYS A N 1
ATOM 871 C CA . LYS A 1 113 ? -32.469 11.190 13.836 1.00 39.81 113 LYS A CA 1
ATOM 872 C C . LYS A 1 113 ? -31.221 12.041 14.089 1.00 39.81 113 LYS A C 1
ATOM 874 O O . LYS A 1 113 ? -30.634 11.935 15.162 1.00 39.81 113 LYS A O 1
ATOM 879 N N . VAL A 1 114 ? -30.838 12.904 13.145 1.00 46.91 114 VAL A N 1
ATOM 880 C CA . VAL A 1 114 ? -29.629 13.739 13.280 1.00 46.91 114 VAL A CA 1
ATOM 881 C C . VAL A 1 114 ? -29.799 14.826 14.352 1.00 46.91 114 VAL A C 1
ATOM 883 O O . VAL A 1 114 ? -28.862 15.085 15.105 1.00 46.91 114 VAL A O 1
ATOM 886 N N . TYR A 1 115 ? -30.996 15.404 14.517 1.00 43.03 115 TYR A N 1
ATOM 887 C CA . TYR A 1 115 ? -31.234 16.386 15.588 1.00 43.03 115 TYR A CA 1
ATOM 888 C C . TYR A 1 115 ? -31.282 15.757 16.987 1.00 43.03 115 TYR A C 1
ATOM 890 O O . TYR A 1 115 ? -30.851 16.389 17.951 1.00 43.03 115 TYR A O 1
ATOM 898 N N . HIS A 1 116 ? -31.743 14.509 17.120 1.00 44.25 116 HIS A N 1
ATOM 899 C CA . HIS A 1 116 ? -31.789 13.849 18.427 1.00 44.25 116 HIS A CA 1
ATOM 900 C C . HIS A 1 116 ? -30.407 13.460 18.963 1.00 44.25 116 HIS A C 1
ATOM 902 O O . HIS A 1 116 ? -30.218 13.476 20.178 1.00 44.25 116 HIS A O 1
ATOM 908 N N . HIS A 1 117 ? -29.418 13.182 18.105 1.00 43.44 117 HIS A N 1
ATOM 909 C CA . HIS A 1 117 ? -28.084 12.826 18.597 1.00 43.44 117 HIS A CA 1
ATOM 910 C C . HIS A 1 117 ? -27.308 14.037 19.149 1.00 43.44 117 HIS A C 1
ATOM 912 O O . HIS A 1 117 ? -26.558 13.892 20.113 1.00 43.44 117 HIS A O 1
ATOM 918 N N . HIS A 1 118 ? -27.534 15.240 18.610 1.00 41.31 118 HIS A N 1
ATOM 919 C CA . HIS A 1 118 ? -26.888 16.467 19.095 1.00 41.31 118 HIS A CA 1
ATOM 920 C C . HIS A 1 118 ? -27.523 17.062 20.364 1.00 41.31 118 HIS A C 1
ATOM 922 O O . HIS A 1 118 ? -26.886 17.873 21.030 1.00 41.31 118 HIS A O 1
ATOM 928 N N . ALA A 1 119 ? -28.7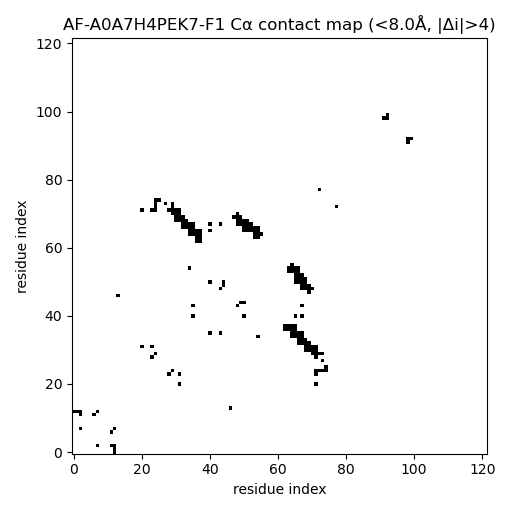44 16.658 20.731 1.00 42.38 119 ALA A N 1
ATOM 929 C CA . ALA A 1 119 ? -29.434 17.163 21.923 1.00 42.38 119 ALA A CA 1
ATOM 930 C C . ALA A 1 119 ? -29.231 16.299 23.187 1.00 42.38 119 ALA A C 1
ATOM 932 O O . ALA A 1 119 ? -29.668 16.698 24.263 1.00 42.38 119 ALA A O 1
ATOM 933 N N . GLY A 1 120 ? -28.589 15.130 23.072 1.00 42.84 120 GLY A N 1
ATOM 934 C CA . GLY A 1 120 ? -28.479 14.135 24.150 1.00 42.84 120 GLY A CA 1
ATOM 935 C C . GLY A 1 120 ? -27.118 14.023 24.841 1.00 42.84 120 GLY A C 1
ATOM 936 O O . GLY A 1 120 ? -26.947 13.122 25.651 1.00 42.84 120 GLY A O 1
ATOM 937 N N . SER A 1 121 ? -26.151 14.893 24.536 1.00 45.62 121 SER A N 1
ATOM 938 C CA . SER A 1 121 ? -24.857 14.919 25.233 1.00 45.62 121 SER A CA 1
ATOM 939 C C . SER A 1 121 ? -24.767 16.157 26.128 1.00 45.62 121 SER A C 1
ATOM 941 O O . SER A 1 121 ? -24.107 17.140 25.790 1.00 45.62 121 SER A O 1
ATOM 943 N N . ARG A 1 122 ? -25.474 16.107 27.257 1.00 39.62 122 ARG A N 1
ATOM 944 C CA . ARG A 1 122 ? -25.178 16.878 28.469 1.00 39.62 122 ARG A CA 1
ATOM 945 C C . ARG A 1 122 ? -25.077 15.914 29.634 1.00 39.62 122 ARG A C 1
ATOM 947 O O . ARG A 1 122 ? -25.919 14.992 29.674 1.00 39.62 122 ARG A O 1
#

Sequence (122 aa):
MAVHPSVQDKGLGTLMAMTLESVARQEGVKRVTCSAREDAVEFFAKLGFVNQGEITTPTTTPIRHFLMIKPIASLDDILHRGDWCAQLQQAWYQHIPLSEKMGGAHSAVYRAKVYHHHAGSR

Secondary structure (DSSP, 8-state):
----GGGTTSSHHHHHHHHHHHHHHHTT-SEEEEEEEGGGHHHHHHTT-EEEEE--S--SSSS-EEEEEEE---HHHHHT-HHHHHHHHHHHHHH-TTHHHHTTTTHHHHHHHHHHHHTS--

Radius of gyration: 21.21 Å; Cα contacts (8 Å, |Δi|>4): 98; chains: 1; bounding box: 63×31×47 Å

Nearest PDB structures (foldseek):
  2jdd-assembly1_A  TM=9.254E-01  e=1.700E-04  Bacillus licheniformis
  1kuy-assembly1_A  TM=8.079E-01  e=2.488E-03  Ovis aries
  1u6m-assembly4_D  TM=7.501E-01  e=1.551E-02  Enterococcus faecalis
  5w8a-assembly1_A  TM=6.822E-01  e=1.752E-02  Bradyrhizobium japonicum
  5w8d-assembly1_A  TM=6.791E-01  e=2.236E-02  Bradyrhizobium japonicum

Mean predicted aligned error: 13.08 Å

InterPro domains:
  IPR000182 GNAT domain [PF00583] (1-49)
  IPR000182 GNAT domain [PS51186] (1-73)
  IPR016181 Acyl-CoA N-acyltransferase [SSF55729] (1-79)

pLDDT: mean 79.31, std 19.27, range [39.62, 97.94]

Organism: NCBI:txid1134687

Foldseek 3Di:
DDDDPVCPPVCPVVVVVVVVLVVCQVVVHFKDKDWDFPVCPVVVVVVVWDWPDWDPPDDPDPTITTITMHTRQHPVNVVPPPVVVVVVVVCCVVPPPCPVVVCPPCVVPVVVVVVVVVVPDD